Protein AF-A0AA42XYU1-F1 (afdb_monomer_lite)

Sequence (61 aa):
MIEEPDATRFVVRLIAVAEKVALMRSRVHRPEAIGKMIAARGQIAEIRRGNRFRAWIVVDA

Structure (mmCIF, N/CA/C/O backbone):
data_AF-A0AA42XYU1-F1
#
_entry.id   AF-A0AA42XYU1-F1
#
loop_
_atom_site.group_PDB
_atom_site.id
_atom_site.type_symbol
_atom_site.label_atom_id
_atom_site.label_alt_id
_atom_site.label_comp_id
_atom_site.label_asym_id
_atom_site.label_entity_id
_atom_site.label_seq_id
_atom_site.pdbx_PDB_ins_code
_atom_site.Cartn_x
_atom_site.Cartn_y
_atom_site.Cartn_z
_atom_site.occupancy
_atom_site.B_iso_or_equiv
_atom_site.auth_seq_id
_atom_site.auth_comp_id
_atom_site.auth_asym_id
_atom_site.auth_atom_id
_atom_site.pdbx_PDB_model_num
ATOM 1 N N . MET A 1 1 ? -8.484 0.909 -33.722 1.00 46.12 1 MET A N 1
ATOM 2 C CA . MET A 1 1 ? -7.139 0.336 -33.522 1.00 46.12 1 MET A CA 1
ATOM 3 C C . MET A 1 1 ? -6.745 0.685 -32.100 1.00 46.12 1 MET A C 1
ATOM 5 O O . MET A 1 1 ? -6.726 1.866 -31.788 1.00 46.12 1 MET A O 1
ATOM 9 N N . ILE A 1 2 ? -6.621 -0.308 -31.221 1.00 45.38 2 ILE A N 1
ATOM 10 C CA . ILE A 1 2 ? -6.287 -0.103 -29.806 1.00 45.38 2 ILE A CA 1
ATOM 11 C C . ILE A 1 2 ? -4.825 -0.531 -29.669 1.00 45.38 2 ILE A C 1
ATOM 13 O O . ILE A 1 2 ? -4.523 -1.714 -29.799 1.00 45.38 2 ILE A O 1
ATOM 17 N N . GLU A 1 3 ? -3.923 0.434 -29.507 1.00 49.09 3 GLU A N 1
ATOM 18 C CA . GLU A 1 3 ? -2.517 0.177 -29.186 1.00 49.09 3 GLU A CA 1
ATOM 19 C C . GLU A 1 3 ? -2.385 0.123 -27.664 1.00 49.09 3 GLU A C 1
ATOM 21 O O . GLU A 1 3 ? -2.304 1.155 -27.001 1.00 49.09 3 GLU A O 1
ATOM 26 N N . GLU A 1 4 ? -2.415 -1.081 -27.095 1.00 52.22 4 GLU A N 1
ATOM 27 C CA . GLU A 1 4 ? -2.084 -1.265 -25.684 1.00 52.22 4 GLU A CA 1
ATOM 28 C C . GLU A 1 4 ? -0.574 -1.481 -25.529 1.00 52.22 4 GLU A C 1
ATOM 30 O O . GLU A 1 4 ? 0.019 -2.290 -26.254 1.00 52.22 4 GLU A O 1
ATOM 35 N N . PRO A 1 5 ? 0.083 -0.768 -24.601 1.00 59.09 5 PRO A N 1
ATOM 36 C CA . PRO A 1 5 ? 1.495 -0.970 -24.336 1.00 59.09 5 PRO A CA 1
ATOM 37 C C . PR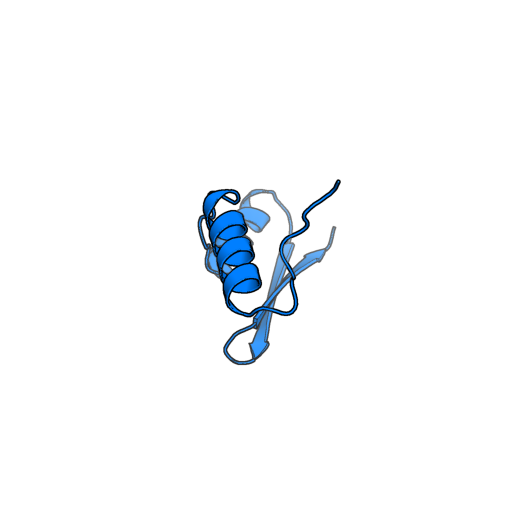O A 1 5 ? 1.719 -2.377 -23.766 1.00 59.09 5 PRO A C 1
ATOM 39 O O . PRO A 1 5 ? 1.148 -2.760 -22.746 1.00 59.09 5 PRO A O 1
ATOM 42 N N . ASP A 1 6 ? 2.576 -3.143 -24.437 1.00 67.62 6 ASP A N 1
ATOM 43 C CA . ASP A 1 6 ? 2.868 -4.538 -24.111 1.00 67.62 6 ASP A CA 1
ATOM 44 C C . ASP A 1 6 ? 3.472 -4.679 -22.701 1.00 67.62 6 ASP A C 1
ATOM 46 O O . ASP A 1 6 ? 4.645 -4.374 -22.454 1.00 67.62 6 ASP A O 1
ATOM 50 N N . ALA A 1 7 ? 2.658 -5.176 -21.768 1.00 63.69 7 ALA A N 1
ATOM 51 C CA . ALA A 1 7 ? 3.016 -5.372 -20.367 1.00 63.69 7 ALA A CA 1
ATOM 52 C C . ALA A 1 7 ? 4.119 -6.427 -20.145 1.00 63.69 7 ALA A C 1
ATOM 54 O O . ALA A 1 7 ? 4.667 -6.513 -19.039 1.00 63.69 7 ALA A O 1
ATOM 55 N N . THR A 1 8 ? 4.483 -7.216 -21.167 1.00 69.25 8 THR A N 1
ATOM 56 C CA . THR A 1 8 ? 5.633 -8.133 -21.094 1.00 69.25 8 THR A CA 1
ATOM 57 C C . THR A 1 8 ? 6.967 -7.386 -21.117 1.00 69.25 8 THR A C 1
ATOM 59 O O . THR A 1 8 ? 7.979 -7.894 -20.626 1.00 69.25 8 THR A O 1
ATOM 62 N N . ARG A 1 9 ? 6.983 -6.135 -21.599 1.00 74.50 9 ARG A N 1
ATOM 63 C CA . ARG A 1 9 ? 8.179 -5.293 -21.621 1.00 74.50 9 ARG A CA 1
ATOM 64 C C . ARG A 1 9 ? 8.411 -4.653 -20.258 1.00 74.50 9 ARG A C 1
ATOM 66 O O . ARG A 1 9 ? 7.586 -3.908 -19.732 1.00 74.50 9 ARG A O 1
ATOM 73 N N . PHE A 1 10 ? 9.600 -4.888 -19.706 1.00 71.12 10 PHE A N 1
ATOM 74 C CA . PHE A 1 10 ? 10.010 -4.390 -18.388 1.00 71.12 10 PHE A CA 1
ATOM 75 C C . PHE A 1 10 ? 9.833 -2.869 -18.229 1.00 71.12 10 PHE A C 1
ATOM 77 O O . PHE A 1 10 ? 9.401 -2.404 -17.178 1.00 71.12 10 PHE A O 1
ATOM 84 N N . VAL A 1 11 ? 10.078 -2.101 -19.296 1.00 78.06 11 VAL A N 1
ATOM 85 C CA . VAL A 1 11 ? 9.898 -0.639 -19.323 1.00 78.06 11 VAL A CA 1
ATOM 86 C C . VAL A 1 11 ? 8.436 -0.233 -19.107 1.00 78.06 11 VAL A C 1
ATOM 88 O O . VAL A 1 11 ? 8.177 0.696 -18.349 1.00 78.06 11 VAL A O 1
ATOM 91 N N . VAL A 1 12 ? 7.473 -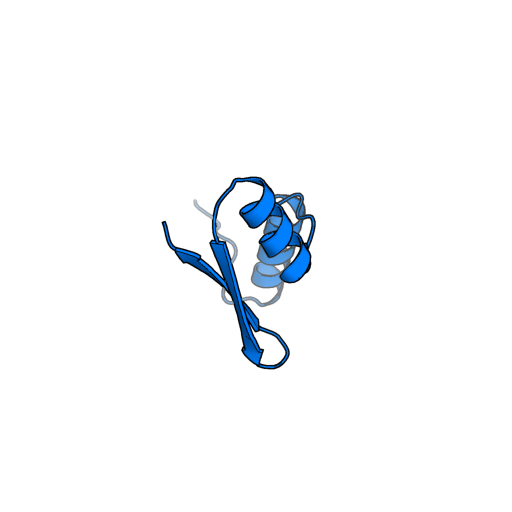0.954 -19.690 1.00 75.19 12 VAL A N 1
ATOM 92 C CA . VAL A 1 12 ? 6.036 -0.667 -19.518 1.00 75.19 12 VAL A CA 1
ATOM 93 C C . VAL A 1 12 ? 5.611 -0.915 -18.070 1.00 75.19 12 VAL A C 1
ATOM 95 O O . VAL A 1 12 ? 4.894 -0.107 -17.484 1.00 75.19 12 VAL A O 1
ATOM 98 N N . ARG A 1 13 ? 6.139 -1.970 -17.434 1.00 72.75 13 ARG A N 1
ATOM 99 C CA . ARG A 1 13 ? 5.917 -2.220 -15.999 1.00 72.75 13 ARG A CA 1
ATOM 100 C C . ARG A 1 13 ? 6.519 -1.127 -15.117 1.00 72.75 13 ARG A C 1
ATOM 102 O O . ARG A 1 13 ? 5.898 -0.759 -14.124 1.00 72.75 13 ARG A O 1
ATOM 109 N N . LEU A 1 14 ? 7.697 -0.601 -15.459 1.00 81.06 14 LEU A N 1
ATOM 110 C CA . LEU A 1 14 ? 8.307 0.508 -14.719 1.00 81.06 14 LEU A CA 1
ATOM 111 C C . LEU A 1 14 ? 7.498 1.800 -14.849 1.00 81.06 14 LEU A C 1
ATOM 113 O O . LEU A 1 14 ? 7.301 2.480 -13.845 1.00 81.06 14 LEU A O 1
ATOM 117 N N . ILE A 1 15 ? 6.991 2.105 -16.044 1.00 81.38 15 ILE A N 1
ATOM 118 C CA . ILE A 1 15 ? 6.119 3.263 -16.271 1.00 81.38 15 ILE A CA 1
ATOM 119 C C . ILE A 1 15 ? 4.827 3.109 -15.470 1.00 81.38 15 ILE A C 1
ATOM 121 O O . ILE A 1 15 ? 4.475 4.021 -14.737 1.00 81.38 15 ILE A O 1
ATOM 125 N N . ALA A 1 16 ? 4.190 1.938 -15.494 1.00 78.00 16 ALA A N 1
ATOM 126 C CA . ALA A 1 16 ? 2.988 1.683 -14.701 1.00 78.00 16 ALA A CA 1
ATOM 127 C C . ALA A 1 16 ? 3.236 1.803 -13.182 1.00 78.00 16 ALA A C 1
A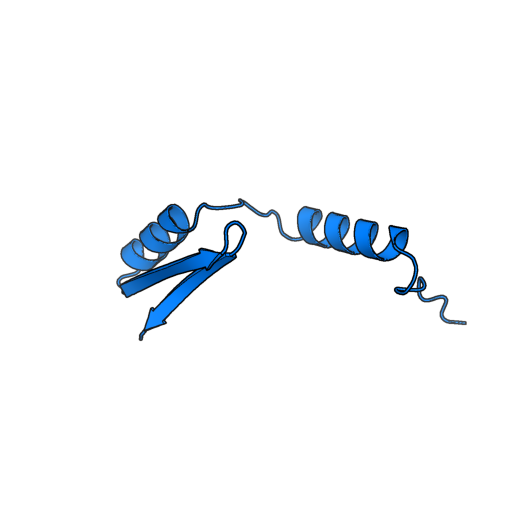TOM 129 O O . ALA A 1 16 ? 2.383 2.292 -12.442 1.00 78.00 16 ALA A O 1
ATOM 130 N N . VAL A 1 17 ? 4.411 1.387 -12.688 1.00 77.56 17 VAL A N 1
ATOM 131 C CA . VAL A 1 17 ? 4.807 1.599 -11.284 1.00 77.56 17 VAL A CA 1
ATOM 132 C C . VAL A 1 17 ? 5.018 3.082 -10.996 1.00 77.56 17 VAL A C 1
ATOM 134 O O . VAL A 1 17 ? 4.521 3.566 -9.983 1.00 77.56 17 VAL A O 1
ATOM 137 N N . ALA A 1 18 ? 5.721 3.807 -11.866 1.00 79.38 18 ALA A N 1
ATOM 138 C CA . ALA A 1 18 ? 5.955 5.240 -11.712 1.00 79.38 18 ALA A CA 1
ATOM 139 C C . ALA A 1 18 ? 4.642 6.028 -11.741 1.00 79.38 18 ALA A C 1
ATOM 141 O O . ALA A 1 18 ? 4.423 6.885 -10.894 1.00 79.38 18 ALA A O 1
ATOM 142 N N . GLU A 1 19 ? 3.737 5.679 -12.649 1.00 75.75 19 GLU A N 1
ATOM 143 C CA . GLU A 1 19 ? 2.408 6.262 -12.761 1.00 75.75 19 GLU A CA 1
ATOM 144 C C . GLU A 1 19 ? 1.576 5.958 -11.516 1.00 75.75 19 GLU A C 1
ATOM 146 O O . GLU A 1 19 ? 0.997 6.866 -10.932 1.00 75.75 19 GLU A O 1
ATOM 151 N N . LYS A 1 20 ? 1.598 4.719 -11.011 1.00 71.81 20 LYS A N 1
ATOM 152 C CA . LYS A 1 20 ? 0.929 4.367 -9.751 1.00 71.81 20 LYS A CA 1
ATOM 153 C C . LYS A 1 20 ? 1.515 5.116 -8.553 1.00 71.81 20 LYS A C 1
ATOM 155 O O . LYS A 1 20 ? 0.759 5.526 -7.680 1.00 71.81 20 LYS A O 1
ATOM 160 N N . VAL A 1 21 ? 2.830 5.320 -8.505 1.00 69.81 21 VAL A N 1
ATOM 161 C CA . VAL A 1 21 ? 3.523 6.095 -7.458 1.00 69.81 21 VAL A CA 1
ATOM 162 C C . VAL A 1 21 ? 3.293 7.604 -7.601 1.00 69.81 21 VAL A C 1
ATOM 164 O O . VAL A 1 21 ? 3.333 8.316 -6.603 1.00 69.81 21 VAL A O 1
ATOM 167 N N . ALA A 1 22 ? 3.048 8.108 -8.809 1.00 73.50 22 ALA A N 1
ATOM 168 C CA . ALA A 1 22 ? 2.729 9.511 -9.056 1.00 73.50 22 ALA A CA 1
ATOM 169 C C . ALA A 1 22 ? 1.241 9.816 -8.798 1.00 73.50 22 ALA A C 1
ATOM 171 O O . ALA A 1 22 ? 0.917 10.843 -8.202 1.00 73.50 22 ALA A O 1
ATOM 172 N N . LEU A 1 23 ? 0.340 8.912 -9.204 1.00 64.62 23 LEU A N 1
ATOM 173 C CA . LEU A 1 23 ? -1.113 9.006 -9.019 1.00 64.62 23 LEU A CA 1
ATOM 174 C C . LEU A 1 23 ? -1.525 8.732 -7.575 1.00 64.62 23 LEU A C 1
ATOM 176 O O . LEU A 1 23 ? -2.332 9.468 -7.003 1.00 64.62 23 LEU A O 1
ATOM 180 N N . MET A 1 24 ? -0.955 7.705 -6.939 1.00 57.50 24 MET A N 1
ATOM 181 C CA . MET A 1 24 ? -1.021 7.598 -5.489 1.00 57.50 24 MET A CA 1
ATOM 182 C C . MET A 1 24 ? -0.027 8.620 -4.968 1.00 57.50 24 MET A C 1
ATOM 184 O O . MET A 1 24 ? 1.161 8.347 -4.973 1.00 57.50 24 MET A O 1
ATOM 188 N N . ARG A 1 25 ? -0.505 9.787 -4.529 1.00 58.41 25 ARG A N 1
ATOM 189 C CA . ARG A 1 25 ? 0.228 10.876 -3.848 1.00 58.41 25 ARG A CA 1
ATOM 190 C C . ARG A 1 25 ? 0.883 10.381 -2.538 1.00 58.41 25 ARG A C 1
ATOM 192 O O . ARG A 1 25 ? 0.575 10.851 -1.443 1.00 58.41 25 ARG A O 1
ATOM 199 N N . SER A 1 26 ? 1.676 9.320 -2.636 1.00 57.03 26 SER A N 1
ATOM 200 C CA . SER A 1 26 ? 1.783 8.268 -1.638 1.00 57.03 26 SER A CA 1
ATOM 201 C C . SER A 1 26 ? 2.775 8.723 -0.601 1.00 57.03 26 SER A C 1
ATOM 203 O O . SER A 1 26 ? 3.991 8.604 -0.753 1.00 57.03 26 SER A O 1
ATOM 205 N N . ARG A 1 27 ? 2.244 9.272 0.486 1.00 60.91 27 ARG A N 1
ATOM 206 C CA . ARG A 1 27 ? 2.973 9.274 1.741 1.00 60.91 27 ARG A CA 1
ATOM 207 C C . ARG A 1 27 ? 3.226 7.810 2.084 1.00 60.91 27 ARG A C 1
ATOM 209 O O . ARG A 1 27 ? 2.350 7.127 2.609 1.00 60.91 27 ARG A O 1
ATOM 216 N N . VAL A 1 28 ? 4.414 7.323 1.732 1.00 63.78 28 VAL A N 1
ATOM 217 C CA . VAL A 1 28 ? 4.900 6.006 2.136 1.00 63.78 28 VAL A CA 1
ATOM 218 C C . VAL A 1 28 ? 5.082 6.060 3.648 1.00 63.78 28 VAL A C 1
ATOM 220 O O . VAL A 1 28 ? 6.122 6.455 4.174 1.00 63.78 28 VAL A O 1
ATOM 223 N N . HIS A 1 29 ? 4.007 5.754 4.361 1.00 69.81 29 HIS A N 1
ATOM 224 C CA . HIS A 1 29 ? 4.001 5.711 5.805 1.00 69.81 29 HIS A CA 1
ATOM 225 C C . HIS A 1 29 ? 4.607 4.389 6.250 1.00 69.81 29 HIS A C 1
ATOM 227 O O . HIS A 1 29 ? 4.275 3.322 5.731 1.00 69.81 29 HIS A O 1
ATOM 233 N N . ARG A 1 30 ? 5.506 4.460 7.233 1.00 79.12 30 ARG A N 1
ATOM 234 C CA . ARG A 1 30 ? 5.988 3.249 7.890 1.00 79.12 30 ARG A CA 1
ATOM 235 C C . ARG A 1 30 ? 4.799 2.512 8.522 1.00 79.12 30 ARG A C 1
ATOM 237 O O . ARG A 1 30 ? 3.853 3.183 8.947 1.00 79.12 30 ARG A O 1
ATOM 244 N N . PRO A 1 31 ? 4.843 1.176 8.630 1.00 81.56 31 PRO A N 1
ATOM 245 C CA . PRO A 1 31 ? 3.743 0.397 9.196 1.00 81.56 31 PRO A CA 1
ATOM 246 C C . PRO A 1 31 ? 3.281 0.918 10.564 1.00 81.56 31 PRO A C 1
ATOM 248 O O . PRO A 1 31 ? 2.088 0.968 10.840 1.00 81.56 31 PRO A O 1
ATOM 251 N N . GLU A 1 32 ? 4.212 1.411 11.384 1.0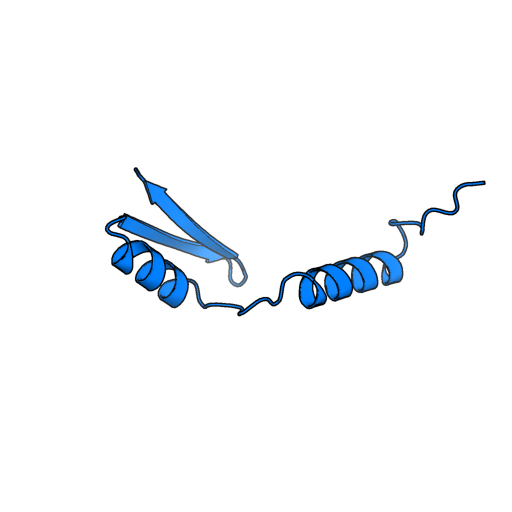0 83.06 32 GLU A N 1
ATOM 252 C CA . GLU A 1 32 ? 3.935 1.974 12.711 1.00 83.06 32 GLU A CA 1
ATOM 253 C C . GLU A 1 32 ? 3.157 3.289 12.636 1.00 83.06 32 GLU A C 1
ATOM 255 O O . GLU A 1 32 ? 2.310 3.563 13.482 1.00 83.06 32 GLU A O 1
ATOM 260 N N . ALA A 1 33 ? 3.435 4.116 11.625 1.00 83.25 33 ALA A N 1
ATOM 261 C CA . ALA A 1 33 ? 2.698 5.354 11.406 1.00 83.25 33 ALA A CA 1
ATOM 262 C C . ALA A 1 33 ? 1.257 5.057 10.975 1.00 83.25 33 ALA A C 1
ATOM 264 O O . ALA A 1 33 ? 0.333 5.702 11.461 1.00 83.25 33 ALA A O 1
ATOM 265 N N . ILE A 1 34 ? 1.062 4.037 10.135 1.00 82.75 34 ILE A N 1
ATOM 266 C CA . ILE A 1 34 ? -0.273 3.590 9.725 1.00 82.75 34 ILE A CA 1
ATOM 267 C C . ILE A 1 34 ? -1.026 2.995 10.926 1.00 82.75 34 ILE A C 1
ATOM 269 O O . ILE A 1 34 ? -2.170 3.371 11.162 1.00 82.75 34 ILE A O 1
ATOM 273 N N . GLY A 1 35 ? -0.375 2.164 11.749 1.00 84.00 35 GLY A N 1
ATOM 274 C CA . GLY A 1 35 ? -0.965 1.637 12.986 1.00 84.00 35 GLY A CA 1
ATOM 275 C C . GLY A 1 35 ? -1.417 2.739 13.951 1.00 84.00 35 GLY A C 1
ATOM 276 O O . GLY A 1 35 ? -2.537 2.696 14.452 1.00 84.00 35 GLY A O 1
ATOM 277 N N . LYS A 1 36 ? -0.607 3.792 14.141 1.00 84.62 36 LYS A N 1
ATOM 278 C CA . LYS A 1 36 ? -0.998 4.968 14.944 1.00 84.62 36 LYS A CA 1
ATOM 279 C C . LYS A 1 36 ? -2.194 5.719 14.357 1.00 84.62 36 LYS A C 1
ATOM 281 O O . LYS A 1 36 ? -3.047 6.176 15.110 1.00 84.62 36 LYS A O 1
ATOM 286 N N . MET A 1 37 ? -2.268 5.850 13.032 1.00 85.81 37 MET A N 1
ATOM 287 C CA . MET A 1 37 ? -3.411 6.484 12.366 1.00 85.81 37 MET A CA 1
ATOM 288 C C . MET A 1 37 ? -4.702 5.676 12.536 1.00 85.81 37 MET A C 1
ATOM 290 O O . MET A 1 37 ? -5.769 6.273 12.655 1.00 85.81 37 MET A O 1
ATOM 294 N N . ILE A 1 38 ? -4.610 4.344 12.562 1.00 84.62 38 ILE A N 1
ATOM 295 C CA . ILE A 1 38 ? -5.752 3.451 12.798 1.00 84.62 38 ILE A CA 1
ATOM 296 C C . ILE A 1 38 ? -6.183 3.513 14.272 1.00 84.62 38 ILE A C 1
ATOM 298 O O . ILE A 1 38 ? -7.363 3.712 14.552 1.00 84.62 38 ILE A O 1
ATOM 302 N N . ALA A 1 39 ? -5.228 3.487 15.208 1.00 84.75 39 ALA A N 1
ATOM 303 C CA . ALA A 1 39 ? -5.494 3.656 16.639 1.00 84.75 39 ALA A CA 1
ATOM 304 C C . ALA A 1 39 ? -6.160 5.005 16.961 1.00 84.75 39 ALA A C 1
ATOM 306 O O . ALA A 1 39 ? -7.089 5.066 17.761 1.00 84.75 39 ALA A O 1
ATOM 307 N N . ALA A 1 40 ? -5.752 6.086 16.285 1.00 86.62 40 ALA A N 1
ATOM 308 C CA . ALA A 1 40 ? -6.380 7.402 16.420 1.00 86.62 40 ALA A CA 1
ATOM 309 C C . ALA A 1 40 ? -7.855 7.435 15.970 1.00 86.62 40 ALA A C 1
ATOM 311 O O . ALA A 1 40 ? -8.574 8.373 16.302 1.00 86.62 40 ALA A O 1
ATOM 312 N N . ARG A 1 41 ? -8.311 6.423 15.222 1.00 86.12 41 ARG A N 1
ATOM 313 C CA . ARG A 1 41 ? -9.709 6.242 14.803 1.00 86.12 41 ARG A CA 1
ATOM 314 C C . ARG A 1 41 ? -10.477 5.261 15.696 1.00 86.12 41 ARG A C 1
ATOM 316 O O . ARG A 1 41 ? -11.598 4.903 15.359 1.00 86.12 41 ARG A O 1
ATOM 323 N N . GLY A 1 42 ? -9.888 4.830 16.814 1.00 85.94 42 GLY A N 1
ATOM 324 C CA . GLY A 1 42 ? -10.516 3.913 17.769 1.00 85.94 42 GLY A CA 1
ATOM 325 C C . GLY A 1 42 ? -10.487 2.440 17.354 1.00 85.94 42 GLY A C 1
ATOM 326 O O . GLY A 1 42 ? -11.162 1.633 17.981 1.00 85.94 42 GLY A O 1
ATOM 327 N N . GLN A 1 43 ? -9.720 2.081 16.320 1.00 85.88 43 GLN A N 1
ATOM 328 C CA . GLN A 1 43 ? -9.581 0.702 15.848 1.00 85.88 43 GLN A CA 1
ATOM 329 C C . GLN A 1 43 ? -8.242 0.104 16.286 1.00 85.88 43 GLN A C 1
ATOM 331 O O . GLN A 1 43 ? -7.236 0.810 16.393 1.00 85.88 43 GLN A O 1
ATOM 336 N N . ILE A 1 44 ? -8.210 -1.209 16.505 1.00 82.69 44 ILE A N 1
ATOM 337 C CA . ILE A 1 44 ? -6.987 -1.924 16.878 1.00 82.69 44 ILE A CA 1
ATOM 338 C C . ILE A 1 44 ? -6.337 -2.469 15.604 1.00 82.69 44 ILE A C 1
ATOM 340 O O . ILE A 1 44 ? -6.973 -3.164 14.817 1.00 82.69 44 ILE A O 1
ATOM 344 N N . ALA A 1 45 ? -5.062 -2.135 15.398 1.00 85.06 45 ALA A N 1
ATOM 345 C CA . ALA A 1 45 ? -4.269 -2.626 14.278 1.00 85.06 45 ALA A CA 1
ATOM 346 C C . ALA A 1 45 ? -3.107 -3.495 14.772 1.00 85.06 45 ALA A C 1
ATOM 348 O O . ALA A 1 45 ? -2.253 -3.020 15.525 1.00 85.06 45 ALA A O 1
ATOM 349 N N . GLU A 1 46 ? -3.027 -4.737 14.296 1.00 86.69 46 GLU A N 1
ATOM 350 C CA . GLU A 1 46 ? -1.855 -5.598 14.464 1.00 86.69 46 GLU A CA 1
ATOM 351 C C . GLU A 1 46 ? -0.891 -5.374 13.293 1.00 86.69 46 GLU A C 1
ATOM 353 O O . GLU A 1 46 ? -1.249 -5.524 12.122 1.00 86.69 46 GLU A O 1
ATOM 358 N N . ILE A 1 47 ? 0.362 -5.035 13.599 1.00 86.06 47 ILE A N 1
ATOM 359 C CA . ILE A 1 47 ? 1.420 -4.937 12.590 1.00 86.06 47 ILE A CA 1
ATOM 360 C C . ILE A 1 47 ? 2.200 -6.247 12.583 1.00 86.06 47 ILE A C 1
ATOM 362 O O . ILE A 1 47 ? 3.018 -6.503 13.467 1.00 86.06 47 ILE A O 1
ATOM 366 N N . ARG A 1 48 ? 2.016 -7.043 11.531 1.00 85.19 48 ARG A N 1
ATOM 367 C CA . ARG A 1 48 ? 2.768 -8.277 11.314 1.00 85.19 48 ARG A CA 1
ATOM 368 C C . ARG A 1 48 ? 3.861 -8.049 10.284 1.00 85.19 48 ARG A C 1
ATOM 370 O O . ARG A 1 48 ? 3.609 -7.930 9.085 1.00 85.19 48 ARG A O 1
ATOM 377 N N . ARG A 1 49 ? 5.111 -7.996 10.738 1.00 81.75 49 ARG A N 1
ATOM 378 C CA . ARG A 1 49 ? 6.266 -7.922 9.834 1.00 81.75 49 ARG A CA 1
ATOM 379 C C . ARG A 1 49 ? 6.527 -9.307 9.238 1.00 81.75 49 ARG A C 1
ATOM 381 O O . ARG A 1 49 ? 6.692 -10.276 9.969 1.00 81.75 49 ARG A O 1
ATOM 388 N N . GLY A 1 50 ? 6.503 -9.394 7.911 1.00 76.56 50 GLY A N 1
ATOM 389 C CA . GLY A 1 50 ? 6.887 -10.586 7.160 1.00 76.56 50 GLY A CA 1
ATOM 390 C C . GLY A 1 50 ? 8.396 -10.607 6.900 1.00 76.56 50 GLY A C 1
ATOM 391 O O . GLY A 1 50 ? 9.196 -10.244 7.758 1.00 76.56 50 GLY A O 1
ATOM 392 N N . ASN A 1 51 ? 8.804 -11.014 5.694 1.00 76.81 51 ASN A N 1
ATOM 393 C CA . ASN A 1 51 ? 10.208 -10.930 5.275 1.00 76.81 51 ASN A CA 1
ATOM 394 C C . ASN A 1 51 ? 10.705 -9.469 5.171 1.00 76.81 51 ASN A C 1
ATOM 396 O O . ASN A 1 51 ? 9.939 -8.522 5.344 1.00 76.81 51 ASN A O 1
ATOM 400 N N . ARG A 1 52 ? 11.991 -9.283 4.830 1.00 68.44 52 ARG A N 1
ATOM 401 C CA . ARG A 1 52 ? 12.690 -7.978 4.793 1.00 68.44 52 ARG A CA 1
ATOM 402 C C . ARG A 1 52 ? 11.967 -6.870 3.999 1.00 68.44 52 ARG A C 1
ATOM 404 O O . ARG A 1 52 ? 12.255 -5.701 4.223 1.00 68.44 52 ARG A O 1
ATOM 411 N N . PHE A 1 53 ? 11.025 -7.213 3.117 1.00 72.25 53 PHE A N 1
ATOM 412 C CA . PHE A 1 53 ? 10.318 -6.262 2.255 1.00 72.25 53 PHE A CA 1
ATOM 413 C C . PHE A 1 53 ? 8.795 -6.249 2.436 1.00 72.25 53 PHE A C 1
ATOM 415 O O . PHE A 1 53 ? 8.103 -5.621 1.637 1.00 72.25 53 PHE 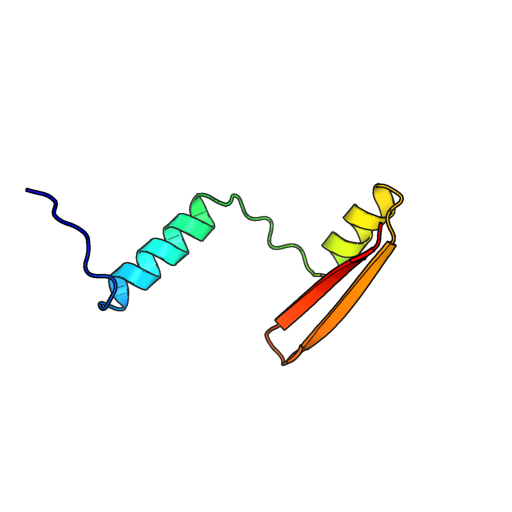A O 1
ATOM 422 N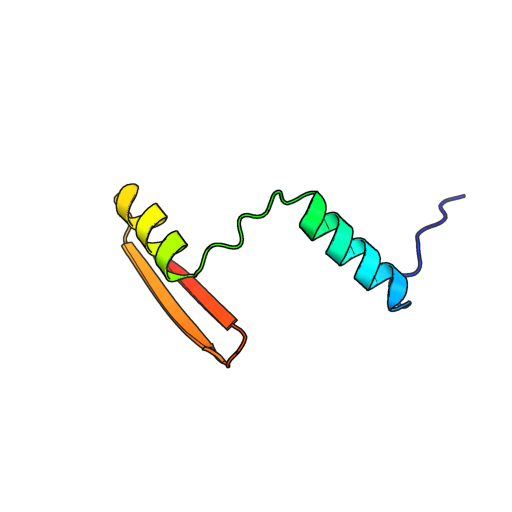 N . ARG A 1 54 ? 8.241 -6.946 3.437 1.00 73.94 54 ARG A N 1
ATOM 423 C CA . ARG A 1 54 ? 6.784 -7.037 3.623 1.00 73.94 54 ARG A CA 1
ATOM 424 C C . ARG A 1 54 ? 6.384 -6.757 5.061 1.00 73.94 54 ARG A C 1
ATOM 426 O O . ARG A 1 54 ? 6.891 -7.379 5.989 1.00 73.94 54 ARG A O 1
ATOM 433 N N . ALA A 1 55 ? 5.411 -5.874 5.232 1.00 78.56 55 ALA A N 1
ATOM 434 C CA . ALA A 1 55 ? 4.694 -5.686 6.481 1.00 78.56 55 ALA A CA 1
ATOM 435 C C . ALA A 1 55 ? 3.196 -5.712 6.183 1.00 78.56 55 ALA A C 1
ATOM 437 O O . ALA A 1 55 ? 2.745 -5.101 5.216 1.00 78.56 55 ALA A O 1
ATOM 438 N N . TRP A 1 56 ? 2.454 -6.437 7.006 1.00 82.25 56 TRP A N 1
ATOM 439 C CA . TRP A 1 56 ? 1.005 -6.538 6.960 1.00 82.25 56 TRP A CA 1
ATOM 440 C C . TRP A 1 56 ? 0.432 -5.748 8.128 1.00 82.25 56 TRP A C 1
ATOM 442 O O . TRP A 1 56 ? 0.986 -5.774 9.227 1.00 82.25 56 TRP A O 1
ATOM 452 N N . ILE A 1 57 ? -0.661 -5.039 7.881 1.00 82.00 57 ILE A N 1
ATOM 453 C CA . ILE A 1 57 ? -1.412 -4.325 8.909 1.00 82.00 57 ILE A CA 1
ATOM 454 C C . ILE A 1 57 ? -2.803 -4.937 8.881 1.00 82.00 57 ILE A C 1
ATOM 456 O O . ILE A 1 57 ? -3.498 -4.819 7.874 1.00 82.00 57 ILE A O 1
ATOM 460 N N . VAL A 1 58 ? -3.155 -5.648 9.943 1.00 83.94 58 VAL A N 1
ATOM 461 C CA . VAL A 1 58 ? -4.455 -6.301 10.103 1.00 83.94 58 VAL A CA 1
ATOM 462 C C . VAL A 1 58 ? -5.284 -5.430 11.032 1.00 83.94 58 VAL A C 1
ATOM 464 O O . VAL A 1 58 ? -4.785 -5.005 12.071 1.00 83.94 58 VAL A O 1
ATOM 467 N N . VAL A 1 59 ? -6.512 -5.116 10.631 1.00 83.62 59 VAL A N 1
ATOM 468 C CA . VAL A 1 59 ? -7.456 -4.329 11.428 1.00 83.62 59 VAL A CA 1
ATOM 469 C C . VAL A 1 59 ? -8.672 -5.206 11.654 1.00 83.62 59 VAL A C 1
ATOM 471 O O . VAL A 1 59 ? -9.351 -5.541 10.684 1.00 83.62 59 VAL A O 1
ATOM 474 N N . ASP A 1 60 ? -8.918 -5.572 12.906 1.00 77.50 60 ASP A N 1
ATOM 475 C CA . ASP A 1 60 ? -10.137 -6.273 13.302 1.00 77.50 60 ASP A CA 1
ATOM 476 C C . ASP A 1 60 ? -11.181 -5.243 13.765 1.00 77.50 60 ASP A C 1
ATOM 478 O O . ASP A 1 60 ? -10.835 -4.218 14.366 1.00 77.50 60 ASP A O 1
ATOM 482 N N . ALA A 1 61 ? -12.440 -5.484 13.389 1.00 60.59 61 ALA A N 1
ATOM 483 C CA . ALA A 1 61 ? -13.589 -4.606 13.621 1.00 60.59 61 ALA A CA 1
ATOM 484 C C . ALA A 1 61 ? -14.396 -5.025 14.852 1.00 60.59 61 ALA A C 1
ATOM 486 O O . ALA A 1 61 ? -14.520 -6.250 15.082 1.00 60.59 61 ALA A O 1
#

pLDDT: mean 74.53, std 10.89, range [45.38, 86.69]

Foldseek 3Di:
DDDDDDPVDPVVVVVVVVCVCVVCVDPPDDLVRVQVVCVVVVWHWDWADDPPPDIDIDTDD

Radius of gyration: 16.92 Å; chains: 1; bounding box: 26×22×51 Å

Secondary structure (DSSP, 8-state):
------TTSHHHHHHHHHHHHHHTT-----HHHHHHHHHTTT-EEEEEE-STT-EEEEEE-